Protein AF-A0A835NPV8-F1 (afdb_monomer_lite)

Organism: NCBI:txid245042

Secondary structure (DSSP, 8-state):
-HHHHHHHHH-S---HHHHHHHHHHHTGGGS-HHHHHHHHHHHHHTT-GGGHHHHHHHHHH-HHHHHHHHHHHHHT--HHHHHHHHHHHHHHHHHHHHS-TT---HHHHHHHHHH-GGG--TTTTTTTHHHHTT--

Sequence (136 aa):
MVLLLESLLEEKTLCPRILQCLERTYQLREQDAEVRHRWCELVVKHKYEPGYGDIERFLREDQAMGVYLYGELMVNEDAKQQDLARKCFAAAREHMDASSAKERSQTTLLIDLLLNPDFIDPRHQRKDYVTAKTIT

Structure (mmCIF, N/CA/C/O backbone):
data_AF-A0A835NPV8-F1
#
_entry.id   AF-A0A835NPV8-F1
#
loop_
_atom_site.group_PDB
_atom_site.id
_atom_site.type_symbol
_atom_site.label_atom_id
_atom_site.label_alt_id
_atom_site.label_comp_id
_atom_site.label_asym_id
_atom_site.label_entity_id
_atom_site.label_seq_id
_atom_site.pdbx_PDB_ins_code
_atom_site.Cartn_x
_atom_site.Cartn_y
_atom_site.Cartn_z
_atom_site.occupancy
_atom_site.B_iso_or_equiv
_atom_site.auth_seq_id
_atom_site.auth_comp_id
_atom_site.auth_asym_id
_atom_site.auth_atom_id
_atom_site.pdbx_PDB_model_num
ATOM 1 N N . MET A 1 1 ? -6.959 16.129 -3.542 1.00 83.75 1 MET A N 1
ATOM 2 C CA . MET A 1 1 ? -7.263 14.776 -3.027 1.00 83.75 1 MET A CA 1
ATOM 3 C C . MET A 1 1 ? -6.198 14.311 -2.045 1.00 83.75 1 MET A C 1
ATOM 5 O O . MET A 1 1 ? -6.560 13.896 -0.957 1.00 83.75 1 MET A O 1
ATOM 9 N N . VAL A 1 2 ? -4.914 14.452 -2.387 1.00 88.06 2 VAL A N 1
ATOM 10 C CA . VAL A 1 2 ? -3.763 14.083 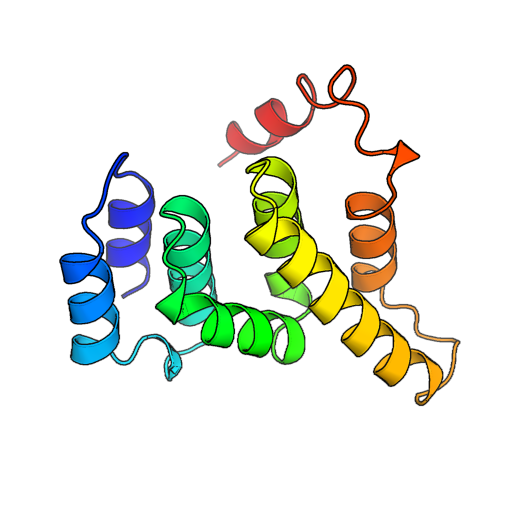-1.540 1.00 88.06 2 VAL A CA 1
ATOM 11 C C . VAL A 1 2 ? -3.901 14.544 -0.081 1.00 88.06 2 VAL A C 1
ATOM 13 O O . VAL A 1 2 ? -3.874 13.697 0.802 1.00 88.06 2 VAL A O 1
ATOM 16 N N . LEU A 1 3 ? -4.209 15.824 0.168 1.00 89.56 3 LEU A N 1
ATOM 17 C CA . LEU A 1 3 ? -4.378 16.368 1.529 1.00 89.56 3 LEU A CA 1
ATOM 18 C C . LEU A 1 3 ? -5.399 15.604 2.393 1.00 89.56 3 LEU A C 1
ATOM 20 O O . LEU A 1 3 ? -5.187 15.428 3.585 1.00 89.56 3 LEU A O 1
ATOM 24 N N . LEU A 1 4 ? -6.501 15.124 1.801 1.00 91.56 4 LEU A N 1
ATOM 25 C CA . LEU A 1 4 ? -7.490 14.323 2.531 1.00 91.56 4 LEU A CA 1
AT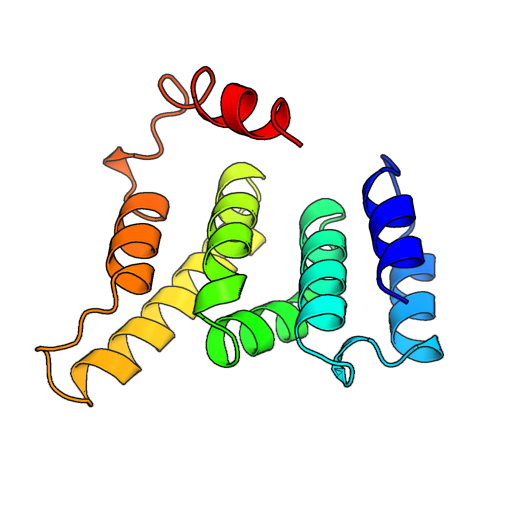OM 26 C C . LEU A 1 4 ? -6.888 12.981 2.961 1.00 91.56 4 LEU A C 1
ATOM 28 O O . LEU A 1 4 ? -7.088 12.552 4.093 1.00 91.56 4 LEU A O 1
ATOM 32 N N . LEU A 1 5 ? -6.171 12.315 2.054 1.00 92.06 5 LEU A N 1
ATOM 33 C CA . LEU A 1 5 ? -5.543 11.029 2.340 1.00 92.06 5 LEU A CA 1
ATOM 34 C C . LEU A 1 5 ? -4.402 11.180 3.351 1.00 92.06 5 LEU A C 1
ATOM 36 O O . LEU A 1 5 ? -4.255 10.317 4.205 1.00 92.06 5 LEU A O 1
ATOM 40 N N . GLU A 1 6 ? -3.657 12.284 3.307 1.00 91.19 6 GLU A N 1
ATOM 41 C CA . GLU A 1 6 ? -2.633 12.620 4.303 1.00 91.19 6 GLU A CA 1
ATOM 42 C C . GLU A 1 6 ? -3.240 12.820 5.692 1.00 91.19 6 GLU A C 1
ATOM 44 O O . GLU A 1 6 ? -2.785 12.195 6.645 1.00 91.19 6 GLU A O 1
ATOM 49 N N . SER A 1 7 ? -4.337 13.576 5.809 1.00 91.94 7 SER A N 1
ATOM 50 C CA . SER A 1 7 ? -5.047 13.697 7.089 1.00 91.94 7 SER A CA 1
ATOM 51 C C . SER A 1 7 ? -5.560 12.341 7.591 1.00 91.94 7 SER A C 1
ATOM 53 O O . SER A 1 7 ? -5.452 12.024 8.771 1.00 91.94 7 SER A O 1
ATOM 55 N N . LEU A 1 8 ? -6.073 11.489 6.699 1.00 93.06 8 LEU A N 1
ATOM 56 C CA . LEU A 1 8 ? -6.500 10.132 7.057 1.00 93.06 8 LEU A CA 1
ATOM 57 C C . LEU A 1 8 ? -5.322 9.226 7.453 1.00 93.06 8 LEU A C 1
ATOM 59 O O . LEU A 1 8 ? -5.488 8.331 8.279 1.00 93.06 8 LEU A O 1
ATOM 63 N N . LEU A 1 9 ? -4.126 9.461 6.910 1.00 91.88 9 LEU A N 1
ATOM 64 C CA . LEU A 1 9 ? -2.894 8.776 7.302 1.00 91.88 9 LEU A CA 1
ATOM 65 C C . LEU A 1 9 ? -2.387 9.206 8.679 1.00 91.88 9 LEU A C 1
ATOM 67 O O . LEU A 1 9 ? -1.553 8.502 9.244 1.00 91.88 9 LEU A O 1
ATOM 71 N N . GLU A 1 10 ? -2.892 10.281 9.273 1.00 92.75 10 GLU A N 1
ATOM 72 C CA . GLU A 1 10 ? -2.607 10.624 10.672 1.00 92.75 10 GLU A CA 1
ATOM 73 C C . GLU A 1 10 ? -3.506 9.836 11.640 1.00 92.75 10 GLU A C 1
ATOM 75 O O . GLU A 1 10 ? -3.105 9.522 12.765 1.00 92.75 10 GLU A O 1
ATOM 80 N N . GLU A 1 11 ? -4.682 9.399 11.181 1.00 93.25 11 GLU A N 1
ATOM 81 C CA . GLU A 1 11 ? -5.658 8.692 12.010 1.00 93.25 11 GLU A CA 1
ATOM 82 C C . GLU A 1 11 ? -5.160 7.313 12.449 1.00 93.25 11 GLU A C 1
ATOM 84 O O . GLU A 1 11 ? -4.725 6.480 11.650 1.00 93.25 11 GLU A O 1
ATOM 89 N N . LYS A 1 12 ? -5.242 7.027 13.753 1.00 89.50 12 LYS A N 1
ATOM 90 C CA . LYS A 1 12 ? -4.749 5.756 14.319 1.00 89.50 12 LYS A CA 1
ATOM 91 C C . LYS A 1 12 ? -5.543 4.554 13.822 1.00 89.50 12 LYS A C 1
ATOM 93 O O . LYS A 1 12 ? -4.986 3.475 13.635 1.00 89.50 12 LYS A O 1
ATOM 98 N N . THR A 1 13 ? -6.843 4.735 13.630 1.00 89.62 13 THR A N 1
ATOM 99 C CA . THR A 1 13 ? -7.764 3.664 13.259 1.00 89.62 13 THR A CA 1
ATOM 100 C C . THR A 1 13 ? -8.784 4.182 12.265 1.00 89.62 13 THR A C 1
ATOM 102 O O . THR A 1 13 ? -9.523 5.113 12.571 1.00 89.62 13 THR A O 1
ATOM 105 N N . LEU A 1 14 ? -8.890 3.516 11.122 1.00 92.31 14 LEU A N 1
ATOM 106 C CA . LEU A 1 14 ? -9.980 3.699 10.176 1.00 92.31 14 LEU A CA 1
ATOM 107 C C . LEU A 1 14 ? -10.725 2.380 10.044 1.00 92.31 14 LEU A C 1
ATOM 109 O O . LEU A 1 14 ? -10.118 1.309 10.000 1.00 92.31 14 LEU A O 1
ATOM 113 N N . CYS A 1 15 ? -12.055 2.437 10.002 1.00 91.69 15 CYS A N 1
ATOM 114 C CA . CYS A 1 15 ? -12.824 1.217 9.821 1.00 91.69 15 CYS A CA 1
ATOM 115 C C . CYS A 1 15 ? -12.736 0.752 8.351 1.00 91.69 15 CYS A C 1
ATOM 117 O O . CYS A 1 15 ? -12.750 1.587 7.439 1.00 91.69 15 CYS A O 1
ATOM 119 N N . PRO A 1 16 ? -12.726 -0.567 8.080 1.00 93.44 16 PRO A N 1
ATOM 120 C CA . PRO A 1 16 ? -12.654 -1.092 6.712 1.00 93.44 16 PRO A CA 1
ATOM 121 C C . PRO A 1 16 ? -13.766 -0.578 5.789 1.00 93.44 16 PRO A C 1
ATOM 123 O O . PRO A 1 16 ? -13.579 -0.459 4.580 1.00 93.44 16 PRO A O 1
ATOM 126 N N . ARG A 1 17 ? -14.932 -0.236 6.355 1.00 95.62 17 ARG A N 1
ATOM 127 C CA . ARG A 1 17 ? -16.054 0.344 5.609 1.00 95.62 17 ARG A CA 1
ATOM 128 C C . ARG A 1 17 ? -15.734 1.742 5.077 1.00 95.62 17 ARG A C 1
ATOM 130 O O . ARG A 1 17 ? -16.140 2.049 3.963 1.00 95.62 17 ARG A O 1
ATOM 137 N N . ILE A 1 18 ? -15.009 2.569 5.836 1.00 94.50 18 ILE A N 1
ATOM 138 C CA . ILE A 1 18 ? -14.570 3.891 5.368 1.00 94.50 18 ILE A CA 1
ATOM 139 C C . ILE A 1 18 ? -13.594 3.720 4.207 1.00 94.50 18 ILE A C 1
ATOM 141 O O . ILE A 1 18 ? -13.805 4.337 3.173 1.00 94.50 18 ILE A O 1
ATOM 145 N N . LEU A 1 19 ? -12.606 2.828 4.327 1.00 95.56 19 LEU A N 1
ATOM 146 C CA . LEU A 1 19 ? -11.648 2.547 3.249 1.00 95.56 19 LEU A CA 1
ATOM 147 C C . LEU A 1 19 ? -12.350 2.065 1.973 1.00 95.56 19 LEU A C 1
ATOM 149 O O . LEU A 1 19 ? -12.083 2.567 0.886 1.00 95.56 19 LEU A O 1
ATOM 153 N N . GLN A 1 20 ? -13.325 1.165 2.112 1.00 96.44 20 GLN A N 1
ATOM 154 C CA . GLN A 1 20 ? -14.133 0.714 0.982 1.00 96.44 20 GLN A CA 1
ATOM 155 C C . GLN A 1 20 ? -14.927 1.860 0.333 1.00 96.44 20 GLN A C 1
ATOM 157 O O . GLN A 1 20 ? -15.018 1.936 -0.893 1.00 96.44 20 GLN A O 1
ATOM 162 N N . CYS A 1 21 ? -15.539 2.729 1.143 1.00 96.06 21 CYS A N 1
ATOM 163 C CA . CYS A 1 21 ? -16.279 3.883 0.642 1.00 96.06 21 CYS A CA 1
ATOM 164 C C . CYS A 1 21 ? -15.356 4.898 -0.037 1.00 96.06 21 CYS A C 1
ATOM 166 O O . CYS A 1 21 ? -15.740 5.434 -1.072 1.00 96.06 21 CYS A O 1
ATOM 168 N N . LEU A 1 22 ? -14.168 5.147 0.518 1.00 95.62 22 LEU A N 1
ATOM 169 C CA . LEU A 1 22 ? -13.170 6.054 -0.045 1.00 95.62 22 LEU A CA 1
ATOM 170 C C . LEU A 1 22 ? -12.761 5.608 -1.443 1.00 95.62 22 LEU A C 1
ATOM 172 O O . LEU A 1 22 ? -12.888 6.399 -2.373 1.00 95.62 22 LEU A O 1
ATOM 176 N N . GLU A 1 23 ? -12.367 4.341 -1.595 1.00 95.62 23 GLU A N 1
ATOM 177 C CA . GLU A 1 23 ? -12.037 3.783 -2.906 1.00 95.62 23 GLU A CA 1
ATOM 178 C C . GLU A 1 23 ? -13.223 3.976 -3.862 1.00 95.62 23 GLU A C 1
ATOM 180 O O . GLU A 1 23 ? -13.126 4.677 -4.860 1.00 95.62 23 GLU A O 1
ATOM 185 N N . ARG A 1 24 ? -14.406 3.463 -3.512 1.00 95.88 24 ARG A N 1
ATOM 186 C CA . ARG A 1 24 ? -15.556 3.494 -4.427 1.00 95.88 24 ARG A CA 1
ATOM 187 C C . ARG A 1 24 ? -1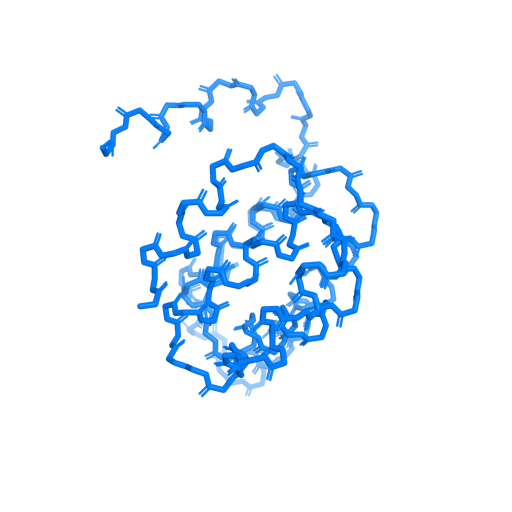5.978 4.909 -4.834 1.00 95.88 24 ARG A C 1
ATOM 189 O O . ARG A 1 24 ? -16.441 5.102 -5.951 1.00 95.88 24 ARG A O 1
ATOM 196 N N . THR A 1 25 ? -15.886 5.868 -3.916 1.00 96.19 25 THR A N 1
ATOM 197 C CA . THR A 1 25 ? -16.369 7.238 -4.141 1.00 96.19 25 THR A CA 1
ATOM 198 C C . THR A 1 25 ? -15.382 8.049 -4.968 1.00 96.19 25 THR A C 1
ATOM 200 O O . THR A 1 25 ? -15.802 8.859 -5.788 1.00 96.19 25 THR A O 1
ATOM 203 N N . TYR A 1 26 ? -14.083 7.841 -4.749 1.00 95.19 26 TYR A N 1
ATOM 204 C CA . TYR A 1 26 ? -13.030 8.655 -5.354 1.00 95.19 26 TYR A CA 1
ATOM 205 C C . TYR A 1 26 ? -12.228 7.925 -6.434 1.00 95.19 26 TYR A C 1
ATOM 207 O O . TYR A 1 26 ? -11.352 8.539 -7.037 1.00 95.19 26 TYR A O 1
ATOM 215 N N . GLN A 1 27 ? -12.529 6.648 -6.685 1.00 95.62 27 GLN A N 1
ATOM 216 C CA . GLN A 1 27 ? -11.858 5.786 -7.662 1.00 95.62 27 GLN A CA 1
ATOM 217 C C . GLN A 1 27 ? -10.334 5.885 -7.530 1.00 95.62 27 GLN A C 1
ATOM 219 O O . GLN A 1 27 ? -9.618 6.104 -8.506 1.00 95.62 27 GLN A O 1
ATOM 224 N N . LEU A 1 28 ? -9.842 5.774 -6.295 1.00 95.00 28 LEU A N 1
ATOM 225 C CA . LEU A 1 28 ? -8.454 6.007 -5.900 1.00 95.00 28 LEU A CA 1
ATOM 226 C C . LEU A 1 28 ? -7.466 5.182 -6.729 1.00 95.00 28 LEU A C 1
ATOM 228 O O . LEU A 1 28 ? -6.388 5.673 -7.051 1.00 95.00 28 LEU A O 1
ATOM 232 N N . ARG A 1 29 ? -7.847 3.966 -7.136 1.00 91.56 29 ARG A N 1
ATOM 233 C CA . ARG A 1 29 ? -7.015 3.087 -7.980 1.00 91.56 29 ARG A CA 1
ATOM 234 C C . ARG A 1 29 ? -6.797 3.601 -9.414 1.00 91.56 29 ARG A C 1
ATOM 236 O O . ARG A 1 29 ? -5.925 3.091 -10.113 1.00 91.56 29 ARG A O 1
ATOM 243 N N . GLU A 1 30 ? -7.620 4.542 -9.871 1.00 92.69 30 GLU A N 1
ATOM 244 C CA . GLU A 1 30 ? -7.603 5.114 -11.228 1.00 92.69 30 GLU A CA 1
ATOM 245 C C . GLU A 1 30 ? -7.005 6.528 -11.257 1.00 92.69 30 GLU A C 1
ATOM 247 O O . GLU A 1 30 ? -6.871 7.121 -12.325 1.00 92.69 30 GLU A O 1
ATOM 252 N N . GLN A 1 31 ? -6.649 7.071 -10.091 1.00 94.75 31 GLN A N 1
ATOM 253 C CA . GLN A 1 31 ? -6.058 8.399 -9.968 1.00 94.75 31 GLN A CA 1
ATOM 254 C C . GLN A 1 31 ? -4.563 8.393 -10.334 1.00 94.75 31 GLN A C 1
ATOM 256 O O . GLN A 1 31 ? -3.961 7.362 -10.652 1.00 94.75 31 GLN A O 1
ATOM 261 N N . ASP A 1 32 ? -3.951 9.575 -10.290 1.00 94.31 32 ASP A N 1
ATOM 262 C CA . ASP A 1 32 ? -2.517 9.743 -10.503 1.00 94.31 32 ASP A CA 1
ATOM 263 C C . ASP A 1 32 ? -1.664 8.960 -9.480 1.00 94.31 32 ASP A C 1
ATOM 265 O O . ASP A 1 32 ? -2.149 8.442 -8.470 1.00 94.31 32 ASP A O 1
ATOM 269 N N . ALA A 1 33 ? -0.366 8.835 -9.771 1.00 90.12 33 ALA A N 1
ATOM 270 C CA . ALA A 1 33 ? 0.562 8.033 -8.974 1.00 90.12 33 ALA A CA 1
ATOM 271 C C . ALA A 1 33 ? 0.674 8.492 -7.512 1.00 90.12 33 ALA A C 1
ATOM 273 O O . ALA A 1 33 ? 0.832 7.654 -6.626 1.00 90.12 33 ALA A O 1
ATOM 274 N N . GLU A 1 34 ? 0.543 9.790 -7.237 1.00 92.12 34 GLU A N 1
ATOM 275 C CA . GLU A 1 34 ? 0.634 10.330 -5.882 1.00 92.12 34 GLU A CA 1
ATOM 276 C C . GLU A 1 34 ? -0.588 9.924 -5.052 1.00 92.12 34 GLU A C 1
ATOM 278 O O . GLU A 1 34 ? -0.456 9.419 -3.934 1.00 92.12 34 GLU A O 1
ATOM 283 N N . VAL A 1 35 ? -1.786 10.039 -5.629 1.00 95.19 35 VAL A N 1
ATOM 284 C CA . VAL A 1 35 ? -3.023 9.588 -4.977 1.00 95.19 35 VAL A CA 1
ATOM 285 C C . VAL A 1 35 ? -3.031 8.069 -4.784 1.00 95.19 35 VAL A C 1
ATOM 287 O O . VAL A 1 35 ? -3.391 7.594 -3.701 1.00 95.19 35 VAL A O 1
ATOM 290 N N . ARG A 1 36 ? -2.590 7.297 -5.787 1.00 95.81 36 ARG A N 1
ATOM 291 C CA . ARG A 1 36 ? -2.469 5.832 -5.682 1.00 95.81 36 ARG A CA 1
ATOM 292 C C . ARG A 1 36 ? -1.473 5.415 -4.599 1.00 95.81 36 ARG A C 1
ATOM 294 O O . ARG A 1 36 ? -1.770 4.493 -3.840 1.00 95.81 36 ARG A O 1
ATOM 301 N N . HIS A 1 37 ? -0.345 6.115 -4.476 1.00 94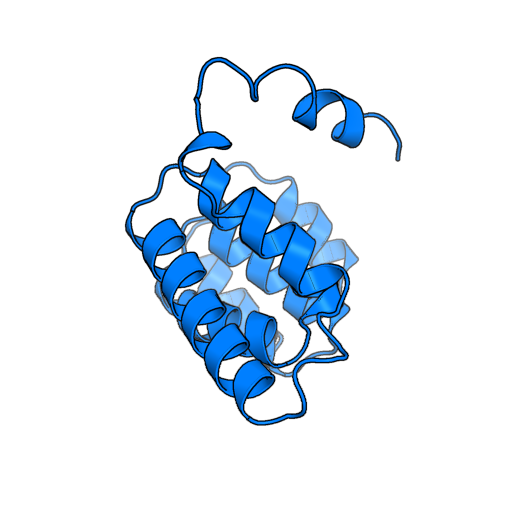.50 37 HIS A N 1
ATOM 302 C CA . HIS A 1 37 ? 0.638 5.875 -3.419 1.00 94.50 37 HIS A CA 1
ATOM 303 C C . HIS A 1 37 ? 0.021 6.076 -2.029 1.00 94.50 37 HIS A C 1
ATOM 305 O O . HIS A 1 37 ? 0.063 5.168 -1.199 1.00 94.50 37 HIS A O 1
ATOM 311 N N . ARG A 1 38 ? -0.640 7.220 -1.793 1.00 95.50 38 ARG A N 1
ATOM 312 C CA . ARG A 1 38 ? -1.305 7.508 -0.508 1.00 95.50 38 ARG A CA 1
ATOM 313 C C . ARG A 1 38 ? -2.420 6.515 -0.181 1.00 95.50 38 ARG A C 1
ATOM 315 O O . ARG A 1 38 ? -2.589 6.137 0.978 1.00 95.50 38 ARG A O 1
ATOM 322 N N . TRP A 1 39 ? -3.165 6.056 -1.187 1.00 96.81 39 TRP A N 1
ATOM 323 C CA . TRP A 1 39 ? -4.130 4.971 -1.008 1.00 96.81 39 TRP A CA 1
ATOM 324 C C . TRP A 1 39 ? -3.445 3.683 -0.543 1.00 96.81 39 TRP A C 1
ATOM 326 O O . TRP A 1 39 ? -3.864 3.095 0.452 1.00 96.81 39 TRP A O 1
ATOM 336 N N . CYS A 1 40 ? -2.360 3.275 -1.203 1.00 96.69 40 CYS A N 1
ATOM 337 C CA . CYS A 1 40 ? -1.608 2.083 -0.821 1.00 96.69 40 CYS A CA 1
ATOM 338 C C . CYS A 1 40 ? -1.051 2.178 0.608 1.00 96.69 40 CYS A C 1
ATOM 340 O O . CYS A 1 40 ? -1.126 1.200 1.351 1.00 96.69 40 CYS A O 1
ATOM 342 N N . GLU A 1 41 ? -0.573 3.349 1.036 1.00 94.69 41 GLU A N 1
ATOM 343 C CA . GLU A 1 41 ? -0.158 3.575 2.427 1.00 94.69 41 GLU A CA 1
ATOM 344 C C . GLU A 1 41 ? -1.307 3.325 3.419 1.00 94.69 41 GLU A C 1
ATOM 346 O O . GLU A 1 41 ? -1.119 2.626 4.415 1.00 94.69 41 GLU A O 1
ATOM 351 N N . LEU A 1 42 ? -2.519 3.823 3.138 1.00 95.56 42 LEU A N 1
ATOM 352 C CA . LEU A 1 42 ? -3.697 3.580 3.984 1.00 95.56 42 LEU A CA 1
ATOM 353 C C . LEU A 1 42 ? -4.054 2.091 4.046 1.00 95.56 42 LEU A C 1
ATOM 355 O O . LEU A 1 42 ? -4.384 1.571 5.117 1.00 95.56 42 LEU A O 1
ATOM 359 N N . VAL A 1 43 ? -3.969 1.396 2.909 1.00 96.31 43 VAL A N 1
ATOM 360 C CA . VAL A 1 43 ? -4.217 -0.047 2.815 1.00 96.31 43 VAL A CA 1
ATOM 361 C C . VAL A 1 43 ? 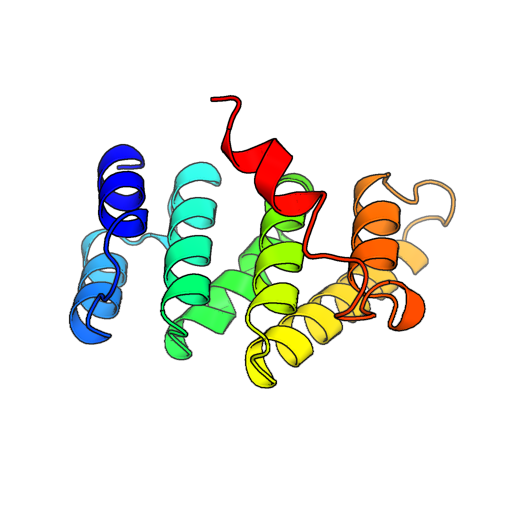-3.226 -0.826 3.680 1.00 96.31 43 VAL A C 1
ATOM 363 O O . VAL A 1 43 ? -3.638 -1.717 4.431 1.00 96.31 43 VAL A O 1
ATOM 366 N N . VAL A 1 44 ? -1.938 -0.477 3.614 1.00 94.56 44 VAL A N 1
ATOM 367 C CA . VAL A 1 44 ? -0.882 -1.105 4.417 1.00 94.56 44 VAL A CA 1
ATOM 368 C C . VAL A 1 44 ? -1.083 -0.808 5.900 1.00 94.56 44 VAL A C 1
ATOM 370 O O . VAL A 1 44 ? -1.200 -1.743 6.697 1.00 94.56 44 VAL A O 1
ATOM 373 N N . LYS A 1 45 ? -1.215 0.472 6.263 1.00 93.56 45 LYS A N 1
ATOM 374 C CA . LYS A 1 45 ? -1.359 0.938 7.648 1.00 93.56 45 LYS A CA 1
ATOM 375 C C . LYS A 1 45 ? -2.530 0.277 8.374 1.00 93.56 45 LYS A C 1
ATOM 377 O O . LYS A 1 45 ? -2.412 -0.094 9.540 1.00 93.56 45 LYS A O 1
ATOM 382 N N . HIS A 1 46 ? -3.665 0.124 7.694 1.00 94.44 46 HIS A N 1
ATOM 383 C CA . HIS A 1 46 ? -4.886 -0.431 8.284 1.00 94.44 46 HIS A CA 1
ATOM 384 C C . HIS A 1 46 ? -5.126 -1.905 7.946 1.00 94.44 46 HIS A C 1
ATOM 386 O O . HIS A 1 46 ? -6.202 -2.425 8.247 1.00 94.44 46 HIS A O 1
ATOM 392 N N . LYS A 1 47 ? -4.141 -2.587 7.344 1.00 94.00 47 LYS A N 1
ATOM 393 C CA . LYS A 1 47 ? -4.212 -4.010 6.975 1.00 94.00 47 LYS A CA 1
ATOM 394 C C . LYS A 1 47 ? -5.474 -4.352 6.170 1.00 94.00 47 LYS A C 1
ATOM 396 O O . LYS A 1 47 ? -6.129 -5.369 6.395 1.00 94.00 47 LYS A O 1
ATOM 401 N N . TYR A 1 48 ? -5.840 -3.482 5.233 1.00 95.56 48 TYR A N 1
ATOM 402 C CA . TYR A 1 48 ? -7.051 -3.637 4.434 1.00 95.56 48 TYR A CA 1
ATOM 403 C C . TYR A 1 48 ? -6.825 -4.633 3.289 1.00 95.56 48 TYR A C 1
ATOM 405 O O . TYR A 1 48 ? -6.546 -4.251 2.159 1.00 95.56 48 TYR A O 1
ATOM 413 N N . GLU A 1 49 ? -6.965 -5.927 3.577 1.00 95.00 49 GLU A N 1
ATOM 414 C CA . GLU A 1 49 ? -6.705 -7.012 2.614 1.00 95.00 49 GLU A CA 1
ATOM 415 C C . GLU A 1 49 ? -7.372 -6.849 1.232 1.00 95.00 49 GLU A C 1
ATOM 417 O O . GLU A 1 49 ? -6.710 -7.137 0.235 1.00 95.00 49 GLU A O 1
ATOM 422 N N . PRO A 1 50 ? -8.619 -6.342 1.100 1.00 95.75 50 PRO A N 1
ATOM 423 C CA . PRO A 1 50 ? -9.221 -6.139 -0.220 1.00 95.75 50 PRO A CA 1
ATOM 424 C C . PRO A 1 50 ? -8.455 -5.161 -1.125 1.00 95.75 50 PRO A C 1
ATOM 426 O O . PRO A 1 50 ? -8.652 -5.194 -2.336 1.00 95.75 50 PRO A O 1
ATOM 429 N N . GLY A 1 51 ? -7.602 -4.302 -0.558 1.00 95.69 51 GLY A N 1
ATOM 430 C CA . GLY A 1 51 ? -6.757 -3.363 -1.298 1.00 95.69 51 GLY A CA 1
ATOM 431 C C . GLY A 1 51 ? -5.385 -3.918 -1.688 1.00 95.69 51 GLY A C 1
ATOM 432 O O . GLY A 1 51 ? -4.626 -3.222 -2.353 1.00 95.69 51 GLY A O 1
ATOM 433 N N . TYR A 1 52 ? -5.024 -5.149 -1.306 1.00 96.31 52 TYR A N 1
ATOM 434 C CA . TYR A 1 52 ? -3.682 -5.680 -1.597 1.00 96.31 52 TYR A CA 1
ATOM 435 C C . TYR A 1 52 ? -3.417 -5.826 -3.098 1.00 96.31 52 TYR A C 1
ATOM 437 O O . TYR A 1 52 ? -2.296 -5.591 -3.534 1.00 96.31 52 TYR A O 1
ATOM 445 N N . GLY A 1 53 ? -4.444 -6.102 -3.906 1.00 95.88 53 GLY A N 1
ATOM 446 C CA . GLY A 1 53 ? -4.303 -6.094 -5.366 1.00 95.88 53 GLY A CA 1
ATOM 447 C C . GLY A 1 53 ? -3.914 -4.721 -5.931 1.00 95.88 53 GLY A C 1
ATOM 448 O O . GLY A 1 53 ? -3.171 -4.651 -6.909 1.00 95.88 53 GLY A O 1
ATOM 449 N N . ASP A 1 54 ? -4.353 -3.630 -5.293 1.00 96.25 54 ASP A N 1
ATOM 450 C CA . ASP A 1 54 ? -3.961 -2.275 -5.695 1.00 96.25 54 ASP A CA 1
ATOM 451 C C . ASP A 1 54 ? -2.479 -2.016 -5.356 1.00 96.25 54 ASP A C 1
ATOM 453 O O . ASP A 1 54 ? -1.773 -1.398 -6.152 1.00 96.25 54 ASP A O 1
ATOM 457 N N . ILE A 1 55 ? -1.983 -2.563 -4.236 1.00 95.50 55 ILE A N 1
ATOM 458 C CA . ILE A 1 55 ? -0.559 -2.523 -3.860 1.00 95.50 55 ILE A CA 1
ATOM 459 C C . ILE A 1 55 ? 0.293 -3.283 -4.879 1.00 95.50 55 ILE A C 1
ATOM 461 O O . ILE A 1 55 ? 1.283 -2.740 -5.363 1.00 95.50 55 ILE A O 1
ATOM 465 N N . GLU A 1 56 ? -0.079 -4.518 -5.238 1.00 94.50 56 GLU A N 1
ATOM 466 C CA . GLU A 1 56 ? 0.684 -5.307 -6.221 1.00 94.50 56 GLU A CA 1
ATOM 467 C C . GLU A 1 56 ? 0.807 -4.576 -7.556 1.00 94.50 56 GLU A C 1
ATOM 469 O O . GLU A 1 56 ? 1.876 -4.550 -8.173 1.00 94.50 56 GLU A O 1
ATOM 474 N N . ARG A 1 57 ? -0.302 -3.977 -8.000 1.00 94.06 57 ARG A N 1
ATOM 475 C CA . ARG A 1 57 ? -0.354 -3.190 -9.225 1.00 94.06 57 ARG A CA 1
ATOM 476 C C . ARG A 1 57 ? 0.547 -1.962 -9.126 1.00 94.06 57 ARG A C 1
ATOM 478 O O . ARG A 1 57 ? 1.362 -1.749 -10.019 1.00 94.06 57 ARG A O 1
ATOM 485 N N . PHE A 1 58 ? 0.449 -1.201 -8.038 1.00 93.69 58 PHE A N 1
ATOM 486 C CA . PHE A 1 58 ? 1.262 -0.007 -7.819 1.00 93.69 58 PHE A CA 1
ATOM 487 C C . PHE A 1 58 ? 2.762 -0.328 -7.776 1.00 93.69 58 PHE A C 1
ATOM 489 O O . PHE A 1 58 ? 3.551 0.323 -8.451 1.00 93.69 58 PHE A O 1
ATOM 496 N N . LEU A 1 59 ? 3.167 -1.380 -7.058 1.00 90.12 59 LEU A N 1
ATOM 497 C CA . LEU A 1 59 ? 4.571 -1.801 -6.979 1.00 90.12 59 LEU A CA 1
ATOM 498 C C . LEU A 1 59 ? 5.143 -2.244 -8.332 1.00 90.12 59 LEU A C 1
ATOM 500 O O . LEU A 1 59 ? 6.354 -2.171 -8.536 1.00 90.12 59 LEU A O 1
ATOM 504 N N . ARG A 1 60 ? 4.290 -2.707 -9.252 1.00 87.94 60 ARG A N 1
ATOM 505 C CA . ARG A 1 60 ? 4.683 -3.075 -10.616 1.00 87.94 60 ARG A CA 1
ATOM 506 C C . ARG A 1 60 ? 4.780 -1.861 -11.537 1.00 87.94 60 ARG A C 1
ATOM 508 O O . ARG A 1 60 ? 5.724 -1.785 -12.321 1.00 87.94 60 ARG A O 1
ATOM 515 N N . GLU A 1 61 ? 3.801 -0.963 -11.463 1.00 88.06 61 GLU A N 1
ATOM 516 C CA . GLU A 1 61 ? 3.653 0.190 -12.360 1.00 88.06 61 GLU A CA 1
ATOM 517 C C . GLU A 1 61 ? 4.555 1.374 -11.954 1.00 88.06 61 GLU A C 1
ATOM 519 O O . GLU A 1 61 ? 5.133 2.021 -12.824 1.00 88.06 61 GLU A O 1
ATOM 524 N N . ASP A 1 62 ? 4.754 1.615 -10.653 1.00 86.06 62 ASP A N 1
ATOM 525 C CA . ASP A 1 62 ? 5.407 2.812 -10.101 1.00 86.06 62 ASP A CA 1
ATOM 526 C C . ASP A 1 62 ? 6.571 2.450 -9.157 1.00 86.06 62 ASP A C 1
ATOM 528 O O . ASP A 1 62 ? 6.652 2.892 -8.008 1.00 86.06 62 ASP A O 1
ATOM 532 N N . GLN A 1 63 ? 7.510 1.636 -9.649 1.00 77.56 63 GLN A N 1
ATOM 533 C CA . GLN A 1 63 ? 8.593 1.035 -8.850 1.00 77.56 63 GLN A CA 1
ATOM 534 C C . GLN A 1 63 ? 9.409 2.042 -8.023 1.00 77.56 63 GLN A C 1
ATOM 536 O O . GLN A 1 63 ? 9.782 1.741 -6.891 1.00 77.56 63 GLN A O 1
ATOM 541 N N . ALA A 1 64 ? 9.682 3.236 -8.562 1.00 78.69 64 ALA A N 1
ATOM 542 C CA . ALA A 1 64 ? 10.470 4.258 -7.872 1.00 78.69 64 ALA A CA 1
ATOM 543 C C . ALA A 1 64 ? 9.766 4.796 -6.615 1.00 78.69 64 ALA A C 1
ATOM 545 O O . ALA A 1 64 ? 10.403 4.950 -5.576 1.00 78.69 64 ALA A O 1
ATOM 546 N N . MET A 1 65 ? 8.452 5.033 -6.692 1.00 80.12 65 MET A N 1
ATOM 547 C CA . MET A 1 65 ? 7.645 5.441 -5.538 1.00 80.12 65 MET A CA 1
ATOM 548 C C . MET A 1 65 ? 7.342 4.252 -4.614 1.00 80.12 65 MET A C 1
ATOM 550 O O . MET A 1 65 ? 7.265 4.412 -3.400 1.00 80.12 65 MET A O 1
ATOM 554 N N . GLY A 1 66 ? 7.238 3.041 -5.168 1.00 83.56 66 GLY A N 1
ATOM 555 C CA . GLY A 1 66 ? 6.956 1.810 -4.426 1.00 83.56 66 GLY A CA 1
ATOM 556 C C . GLY A 1 66 ? 8.028 1.379 -3.418 1.00 83.56 66 GLY A C 1
ATOM 557 O O . GLY A 1 66 ? 7.741 0.561 -2.546 1.00 83.56 66 GLY A O 1
ATOM 558 N N . VAL A 1 67 ? 9.245 1.929 -3.482 1.00 82.81 67 VAL A N 1
ATOM 559 C CA . VAL A 1 67 ? 10.344 1.602 -2.552 1.00 82.81 67 VAL A CA 1
ATOM 560 C C . VAL A 1 67 ? 9.959 1.836 -1.093 1.00 82.81 67 VAL A C 1
ATOM 562 O O . VAL A 1 67 ? 10.224 0.985 -0.245 1.00 82.81 67 VAL A O 1
ATOM 565 N N . TYR A 1 68 ? 9.313 2.968 -0.800 1.00 83.88 68 TYR A N 1
ATOM 566 C CA . TYR A 1 68 ? 8.850 3.278 0.553 1.00 83.88 68 TYR A CA 1
ATOM 567 C C . TYR A 1 68 ? 7.837 2.234 1.043 1.00 83.88 68 TYR A C 1
ATOM 569 O O . TYR A 1 68 ? 7.934 1.728 2.161 1.00 83.88 68 TYR A O 1
ATOM 577 N N . LEU A 1 69 ? 6.919 1.838 0.160 1.00 88.44 69 LEU A N 1
ATOM 578 C CA . LEU A 1 69 ? 5.866 0.878 0.461 1.00 88.44 69 LEU A CA 1
ATOM 579 C C . LEU A 1 69 ? 6.416 -0.525 0.766 1.00 88.44 69 LEU A C 1
ATOM 581 O O . LEU A 1 69 ? 5.897 -1.194 1.656 1.00 88.44 69 LEU A O 1
ATOM 585 N N . TYR A 1 70 ? 7.494 -0.955 0.097 1.00 85.75 70 TYR A N 1
ATOM 586 C CA . TYR A 1 70 ? 8.204 -2.188 0.465 1.00 85.75 70 TYR A CA 1
ATOM 587 C C . TYR A 1 70 ? 8.719 -2.146 1.909 1.00 85.75 70 TYR A C 1
ATOM 589 O O . TYR A 1 70 ? 8.591 -3.138 2.624 1.00 85.75 70 TYR A O 1
ATOM 597 N N . GLY A 1 71 ? 9.254 -1.006 2.357 1.00 83.69 71 GLY A N 1
ATOM 598 C CA . GLY A 1 71 ? 9.677 -0.818 3.747 1.00 83.69 71 GLY A CA 1
ATOM 599 C C . GLY A 1 71 ? 8.514 -0.975 4.730 1.00 83.69 71 GLY A C 1
ATOM 600 O O . GLY A 1 71 ? 8.599 -1.763 5.671 1.00 83.69 71 GLY A O 1
ATOM 601 N N . GLU A 1 72 ? 7.393 -0.300 4.473 1.00 86.25 72 GLU A N 1
ATOM 602 C CA . GLU A 1 72 ? 6.208 -0.369 5.341 1.00 86.25 72 GLU A CA 1
ATOM 603 C C . GLU A 1 72 ? 5.597 -1.783 5.401 1.00 86.25 72 GLU A C 1
ATOM 605 O O . GLU A 1 72 ? 5.225 -2.252 6.479 1.00 86.25 72 GLU A O 1
ATOM 610 N N . LEU A 1 73 ? 5.549 -2.507 4.274 1.00 88.06 73 LEU A N 1
ATOM 611 C CA . LEU A 1 73 ? 5.078 -3.900 4.223 1.00 88.06 73 LEU A CA 1
ATOM 612 C C . LEU A 1 73 ? 5.937 -4.849 5.073 1.00 88.06 73 LEU A C 1
ATOM 614 O O . LEU A 1 73 ? 5.427 -5.835 5.608 1.00 88.06 73 LEU A O 1
ATOM 618 N N . MET A 1 74 ? 7.232 -4.560 5.207 1.00 84.62 74 MET A N 1
ATOM 619 C CA . MET A 1 74 ? 8.160 -5.390 5.974 1.00 84.62 74 MET A CA 1
ATOM 620 C C . MET A 1 74 ? 8.156 -5.064 7.470 1.00 84.62 74 MET A C 1
ATOM 622 O O . MET A 1 74 ? 8.218 -5.989 8.285 1.00 84.62 74 MET A O 1
ATOM 626 N N . VAL A 1 75 ? 8.032 -3.780 7.826 1.00 81.44 75 VAL A N 1
ATOM 627 C CA . VAL A 1 75 ? 8.073 -3.277 9.214 1.00 81.44 75 VAL A CA 1
ATOM 628 C C . VAL A 1 75 ? 6.819 -3.635 10.018 1.00 81.44 75 VAL A C 1
ATOM 630 O O . VAL A 1 75 ? 6.905 -3.809 11.229 1.00 81.44 75 VAL A O 1
ATOM 633 N N . ASN A 1 76 ? 5.657 -3.794 9.380 1.00 74.94 76 ASN A N 1
ATOM 634 C CA . ASN A 1 76 ? 4.390 -4.051 10.082 1.00 74.94 76 ASN A CA 1
ATOM 635 C C . ASN A 1 76 ? 4.245 -5.459 10.698 1.00 74.94 76 ASN A C 1
ATOM 637 O O . ASN A 1 76 ? 3.183 -5.768 11.250 1.00 74.94 76 ASN A O 1
ATOM 641 N N . GLU A 1 77 ? 5.277 -6.309 10.585 1.00 77.00 77 GLU A N 1
ATOM 642 C CA . GLU A 1 77 ? 5.334 -7.691 11.102 1.00 77.00 77 GLU A CA 1
ATOM 643 C C . GLU A 1 77 ? 4.106 -8.545 10.723 1.00 77.00 77 GLU A C 1
ATOM 645 O O . GLU A 1 77 ? 3.721 -9.488 11.415 1.00 77.00 77 GLU A O 1
ATOM 650 N N . ASP A 1 78 ? 3.466 -8.214 9.601 1.00 89.56 78 ASP A N 1
ATOM 651 C CA . ASP A 1 78 ? 2.287 -8.906 9.105 1.00 89.56 78 ASP A CA 1
ATOM 652 C C . ASP A 1 78 ? 2.683 -9.926 8.037 1.00 89.56 78 ASP A C 1
ATOM 654 O O . ASP A 1 78 ? 3.201 -9.573 6.978 1.00 89.56 78 ASP A O 1
ATOM 658 N N . ALA A 1 79 ? 2.427 -11.208 8.307 1.00 89.69 79 ALA A N 1
ATOM 659 C CA . ALA A 1 79 ? 2.850 -12.292 7.424 1.00 89.69 79 ALA A CA 1
ATOM 660 C C . ALA A 1 79 ? 2.278 -12.165 6.001 1.00 89.69 79 ALA A C 1
ATOM 662 O O . ALA A 1 79 ? 2.957 -12.534 5.044 1.00 89.69 79 ALA A O 1
ATOM 663 N N . LYS A 1 80 ? 1.059 -11.625 5.840 1.00 92.75 80 LYS A N 1
ATOM 664 C CA . LYS A 1 80 ? 0.454 -11.443 4.514 1.00 92.75 80 LYS A CA 1
ATOM 665 C C . LYS A 1 80 ? 1.116 -10.290 3.766 1.00 92.75 80 LYS A C 1
ATOM 667 O O . LYS A 1 80 ? 1.376 -10.424 2.576 1.00 92.75 80 LYS A O 1
ATOM 672 N N . GLN A 1 81 ? 1.425 -9.189 4.451 1.00 92.38 81 GLN A N 1
ATOM 673 C CA . GLN A 1 81 ? 2.135 -8.053 3.850 1.00 92.38 81 GLN A CA 1
ATOM 674 C C . GLN A 1 81 ? 3.577 -8.399 3.468 1.00 92.38 81 GLN A C 1
ATOM 676 O O . GLN A 1 81 ? 4.035 -8.022 2.391 1.00 92.38 81 GLN A O 1
ATOM 681 N N . GLN A 1 82 ? 4.278 -9.169 4.301 1.00 90.31 82 GLN A N 1
ATOM 682 C CA . GLN A 1 82 ? 5.633 -9.624 3.988 1.00 90.31 82 GLN A CA 1
ATOM 683 C C . GLN A 1 82 ? 5.649 -10.601 2.807 1.00 90.31 82 GLN A C 1
ATOM 685 O O . GLN A 1 82 ? 6.516 -10.508 1.938 1.00 90.31 82 GLN A O 1
ATOM 690 N N . ASP A 1 83 ? 4.691 -11.529 2.746 1.00 91.44 83 ASP A N 1
ATOM 691 C CA . ASP A 1 83 ? 4.528 -12.430 1.602 1.00 91.44 83 ASP A CA 1
ATOM 692 C C . ASP A 1 83 ? 4.189 -11.656 0.317 1.00 91.44 83 ASP A C 1
ATOM 694 O O . ASP A 1 83 ? 4.791 -11.908 -0.7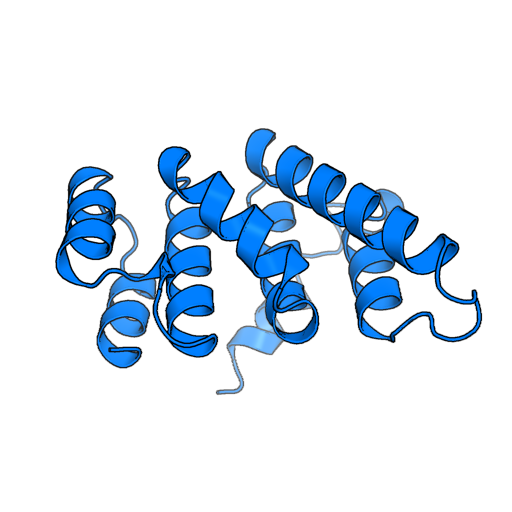27 1.00 91.44 83 ASP A O 1
ATOM 698 N N . LEU A 1 84 ? 3.309 -10.652 0.408 1.00 92.38 84 LEU A N 1
ATOM 699 C CA . LEU A 1 84 ? 2.977 -9.738 -0.689 1.00 92.38 84 LEU A CA 1
ATOM 700 C C . LEU A 1 84 ? 4.227 -9.038 -1.237 1.00 92.38 84 LEU A C 1
ATOM 702 O O . LEU A 1 84 ? 4.517 -9.131 -2.428 1.00 92.38 84 LEU A O 1
ATOM 706 N N . ALA A 1 85 ? 5.008 -8.401 -0.360 1.00 89.62 85 ALA A N 1
ATOM 707 C CA . ALA A 1 85 ? 6.254 -7.736 -0.728 1.00 89.62 85 ALA A CA 1
ATOM 708 C C . ALA A 1 85 ? 7.233 -8.700 -1.417 1.00 89.62 85 ALA A C 1
ATOM 710 O O . ALA A 1 85 ? 7.761 -8.399 -2.487 1.00 89.62 85 ALA A O 1
ATOM 711 N N . ARG A 1 86 ? 7.437 -9.900 -0.861 1.00 87.94 86 ARG A N 1
ATOM 712 C CA . ARG A 1 86 ? 8.344 -10.901 -1.448 1.00 87.94 86 ARG A CA 1
ATOM 713 C C . ARG A 1 86 ? 7.877 -11.370 -2.826 1.00 87.94 86 ARG A C 1
ATOM 715 O O . ARG A 1 86 ? 8.703 -11.492 -3.728 1.00 87.94 86 ARG A O 1
ATOM 722 N N . LYS A 1 87 ? 6.574 -11.606 -3.008 1.00 90.69 87 LYS A N 1
ATOM 723 C CA . LYS A 1 87 ? 5.986 -12.002 -4.298 1.00 90.69 87 LYS A CA 1
ATOM 724 C C . LYS A 1 87 ? 6.141 -10.914 -5.354 1.00 90.69 87 LYS A C 1
ATOM 726 O O . LYS A 1 87 ? 6.603 -11.206 -6.456 1.00 90.69 87 LYS A O 1
ATOM 731 N N . CYS A 1 88 ? 5.804 -9.667 -5.019 1.00 89.12 88 CYS A N 1
ATOM 732 C CA . CYS A 1 88 ? 5.969 -8.534 -5.931 1.00 89.12 88 CYS A CA 1
ATOM 733 C C . CYS A 1 88 ? 7.433 -8.341 -6.326 1.00 89.12 88 CYS A C 1
ATOM 735 O O . CYS A 1 88 ? 7.730 -8.130 -7.501 1.00 89.12 88 CYS A O 1
ATOM 737 N N . PHE A 1 89 ? 8.346 -8.485 -5.366 1.00 84.75 89 PHE A N 1
ATOM 738 C CA . PHE A 1 89 ? 9.770 -8.361 -5.625 1.00 84.75 89 PHE A CA 1
ATOM 739 C C . PHE A 1 89 ? 10.310 -9.476 -6.525 1.00 84.75 89 PHE A C 1
ATOM 741 O O . PHE A 1 89 ? 11.031 -9.199 -7.481 1.00 84.75 89 PHE A O 1
ATOM 748 N N . ALA A 1 90 ? 9.927 -10.730 -6.267 1.00 84.88 90 ALA A N 1
ATOM 749 C CA . ALA A 1 90 ? 10.318 -11.859 -7.107 1.00 84.88 90 ALA A CA 1
ATOM 750 C C . ALA A 1 90 ? 9.866 -11.655 -8.563 1.00 84.88 90 ALA A C 1
ATOM 752 O O . ALA A 1 90 ? 10.674 -11.799 -9.479 1.00 84.88 90 ALA A O 1
ATOM 753 N N . ALA A 1 91 ? 8.615 -11.227 -8.767 1.00 83.38 91 ALA A N 1
ATOM 754 C CA . ALA A 1 91 ? 8.084 -10.927 -10.093 1.00 83.38 91 ALA A CA 1
ATOM 755 C C . ALA A 1 91 ? 8.822 -9.759 -10.773 1.00 83.38 91 ALA A C 1
ATOM 757 O O . ALA A 1 91 ? 9.132 -9.826 -11.962 1.00 83.38 91 ALA A O 1
ATOM 758 N N . ALA A 1 92 ? 9.141 -8.694 -10.030 1.00 76.88 92 ALA A N 1
ATOM 759 C CA . ALA A 1 92 ? 9.915 -7.572 -10.558 1.00 76.88 92 ALA A CA 1
ATOM 760 C C . ALA A 1 92 ? 11.325 -8.008 -10.995 1.00 76.88 92 ALA A C 1
ATOM 762 O O . ALA A 1 92 ? 11.792 -7.600 -12.059 1.00 76.88 92 ALA A O 1
ATOM 763 N N . ARG A 1 93 ? 11.976 -8.887 -10.222 1.00 72.81 93 ARG A N 1
ATOM 764 C CA . ARG A 1 93 ? 13.304 -9.427 -10.540 1.00 72.81 93 ARG A CA 1
ATOM 765 C C . ARG A 1 93 ? 13.301 -10.274 -11.814 1.00 72.81 93 ARG A C 1
ATOM 767 O O . ARG A 1 93 ? 14.166 -10.086 -12.663 1.00 72.81 93 ARG A O 1
ATOM 774 N N . GLU A 1 94 ? 12.310 -11.148 -11.987 1.00 69.62 94 GLU A N 1
ATOM 775 C CA . GLU A 1 94 ? 12.178 -11.981 -13.195 1.00 69.62 94 GLU A CA 1
ATOM 776 C C . GLU A 1 94 ? 12.007 -11.142 -14.470 1.00 69.62 94 GLU A C 1
ATOM 778 O O . GLU A 1 94 ? 12.604 -11.444 -15.505 1.00 69.62 94 GLU A O 1
ATOM 783 N N . HIS A 1 95 ? 11.243 -10.048 -14.394 1.00 61.91 95 HIS A N 1
ATOM 784 C CA . HIS A 1 95 ? 11.109 -9.111 -15.510 1.00 61.91 95 HIS A CA 1
ATOM 785 C C . HIS A 1 95 ? 12.430 -8.405 -15.858 1.00 61.91 95 HIS A C 1
ATOM 787 O O . HIS A 1 95 ? 12.688 -8.160 -17.036 1.00 61.91 95 HIS A O 1
ATOM 793 N N . MET A 1 96 ? 13.277 -8.118 -14.865 1.00 55.62 96 MET A N 1
ATOM 794 C CA . MET A 1 96 ? 14.579 -7.470 -15.060 1.00 55.62 96 MET A CA 1
ATOM 795 C C . MET A 1 96 ? 15.642 -8.406 -15.644 1.00 55.62 96 MET A C 1
ATOM 797 O O . MET A 1 96 ? 16.445 -7.975 -16.471 1.00 55.62 96 MET A O 1
ATOM 801 N N . ASP A 1 97 ? 15.639 -9.685 -15.260 1.00 55.69 97 ASP A N 1
ATOM 802 C CA . ASP A 1 97 ? 16.577 -10.683 -15.792 1.00 55.69 97 ASP A CA 1
ATOM 803 C C . ASP A 1 97 ? 16.361 -10.929 -17.299 1.00 55.69 97 ASP A C 1
ATOM 805 O O . ASP A 1 97 ? 17.307 -11.235 -18.030 1.00 55.69 97 ASP A O 1
ATOM 809 N N . ALA A 1 98 ? 15.133 -10.724 -17.790 1.00 57.91 98 ALA A N 1
ATOM 810 C CA . ALA A 1 98 ? 14.796 -10.789 -19.212 1.00 57.91 98 ALA A CA 1
ATOM 811 C C . ALA A 1 98 ? 15.234 -9.538 -20.004 1.00 57.91 98 ALA A C 1
ATOM 813 O O . ALA A 1 98 ? 15.498 -9.623 -21.206 1.00 57.91 98 ALA A O 1
ATOM 814 N N . SER A 1 99 ? 15.343 -8.378 -19.350 1.00 48.84 99 SER A N 1
ATOM 815 C CA . SER A 1 99 ? 15.718 -7.100 -19.959 1.00 48.84 99 SER A CA 1
ATOM 816 C C . SER A 1 99 ? 17.131 -6.685 -19.539 1.00 48.84 99 SER A C 1
ATOM 818 O O . SER A 1 99 ? 17.296 -5.781 -18.737 1.00 48.84 99 SER A O 1
ATOM 820 N N . SER A 1 100 ? 18.162 -7.333 -20.091 1.00 44.62 100 SER A N 1
ATOM 821 C CA . SER A 1 100 ? 19.583 -6.941 -19.977 1.00 44.62 100 SER A CA 1
ATOM 822 C C . SER A 1 100 ? 20.075 -6.578 -18.559 1.00 44.62 100 SER A C 1
ATOM 824 O O . SER A 1 100 ? 19.961 -5.443 -18.107 1.00 44.62 100 SER A O 1
ATOM 826 N N . ALA A 1 101 ? 20.791 -7.513 -17.926 1.00 48.72 101 ALA A N 1
ATOM 827 C CA . ALA A 1 101 ? 21.408 -7.477 -16.586 1.00 48.72 101 ALA A CA 1
ATOM 828 C C . ALA A 1 101 ? 22.291 -6.258 -16.196 1.00 48.72 101 ALA A C 1
ATOM 830 O O . ALA A 1 101 ? 22.922 -6.264 -15.134 1.00 48.72 101 ALA A O 1
ATOM 831 N N . LYS A 1 102 ? 22.395 -5.225 -17.038 1.00 43.09 102 LYS A N 1
ATOM 832 C CA . LYS A 1 102 ? 23.235 -4.042 -16.825 1.00 43.09 102 LYS A CA 1
ATOM 833 C C . LYS A 1 102 ? 22.509 -2.893 -16.123 1.00 43.09 102 LYS A C 1
ATOM 835 O O . LYS A 1 102 ? 23.173 -2.059 -15.517 1.00 43.09 102 LYS A O 1
ATOM 840 N N . GLU A 1 103 ? 21.181 -2.890 -16.120 1.00 44.38 103 GLU A N 1
ATOM 841 C CA . GLU A 1 103 ? 20.373 -1.889 -15.419 1.00 44.38 103 GLU A CA 1
ATOM 842 C C . GLU A 1 103 ? 19.686 -2.521 -14.207 1.00 44.38 103 GLU A C 1
ATOM 844 O O . GLU A 1 103 ? 18.465 -2.586 -14.096 1.00 44.38 103 GLU A O 1
ATOM 849 N N . ARG A 1 104 ? 20.491 -2.979 -13.238 1.00 52.16 104 ARG A N 1
ATOM 850 C CA . ARG A 1 104 ? 20.001 -3.046 -11.857 1.00 52.16 104 ARG A CA 1
ATOM 851 C C . ARG A 1 104 ? 19.737 -1.610 -11.423 1.00 52.16 104 ARG A C 1
ATOM 853 O O . ARG A 1 104 ? 20.648 -0.930 -10.955 1.00 52.16 104 ARG A O 1
ATOM 860 N N . SER A 1 105 ? 18.518 -1.130 -11.662 1.00 57.41 105 SER A N 1
ATOM 861 C CA . SER A 1 105 ? 18.073 0.164 -11.159 1.00 57.41 105 SER A CA 1
ATOM 862 C C . SER A 1 105 ? 18.393 0.227 -9.663 1.00 57.41 105 SER A C 1
ATOM 864 O O . SER A 1 105 ? 18.205 -0.759 -8.947 1.00 57.41 105 SER A O 1
ATOM 866 N N . GLN A 1 106 ? 18.921 1.357 -9.184 1.00 56.78 106 GLN A N 1
ATOM 867 C CA . GLN A 1 106 ? 19.297 1.546 -7.772 1.00 56.78 106 GLN A CA 1
ATOM 868 C C . GLN A 1 106 ? 18.146 1.176 -6.818 1.00 56.78 106 GLN A C 1
ATOM 870 O O . GLN A 1 106 ? 18.373 0.675 -5.720 1.00 56.78 106 GLN A O 1
ATOM 875 N N . THR A 1 107 ? 16.912 1.344 -7.293 1.00 56.94 107 THR A N 1
ATOM 876 C CA . THR A 1 107 ? 15.653 0.909 -6.687 1.00 56.94 107 THR A CA 1
ATOM 877 C C . THR A 1 107 ? 15.649 -0.581 -6.315 1.00 56.94 107 THR A C 1
ATOM 879 O O . THR A 1 107 ? 15.316 -0.921 -5.185 1.00 56.94 107 THR A O 1
ATOM 882 N N . THR A 1 108 ? 16.072 -1.476 -7.211 1.00 60.91 108 THR A N 1
ATOM 883 C CA . THR A 1 108 ? 16.064 -2.934 -6.985 1.00 60.91 108 THR A CA 1
ATOM 884 C C . THR A 1 108 ? 17.104 -3.349 -5.953 1.00 60.91 108 THR A C 1
ATOM 886 O O . THR A 1 108 ? 16.812 -4.175 -5.101 1.00 60.91 108 THR A O 1
ATOM 889 N N . LEU A 1 109 ? 18.287 -2.727 -5.980 1.00 63.00 109 LEU A N 1
ATOM 890 C CA . LEU A 1 109 ? 19.334 -2.929 -4.970 1.00 63.00 109 LEU A CA 1
ATOM 891 C C . LEU A 1 109 ? 18.870 -2.497 -3.574 1.00 63.00 109 LEU A C 1
ATOM 893 O O . LEU A 1 109 ? 19.179 -3.165 -2.589 1.00 63.00 109 LEU A O 1
ATOM 897 N N . LEU A 1 110 ? 18.120 -1.394 -3.484 1.00 63.81 110 LEU A N 1
ATOM 898 C CA . LEU A 1 110 ? 17.565 -0.935 -2.215 1.00 63.81 110 LEU A CA 1
ATOM 899 C C . LEU A 1 110 ? 16.478 -1.888 -1.701 1.00 63.81 110 LEU A C 1
ATOM 901 O O . LEU A 1 110 ? 16.451 -2.197 -0.514 1.00 63.81 110 LEU A O 1
ATOM 905 N N . ILE A 1 111 ? 15.611 -2.390 -2.586 1.00 64.69 111 ILE A N 1
ATOM 906 C CA . ILE A 1 111 ? 14.567 -3.352 -2.211 1.00 64.69 111 ILE A CA 1
ATOM 907 C C . ILE A 1 111 ? 15.180 -4.712 -1.830 1.00 64.69 111 ILE A C 1
ATOM 909 O O . ILE A 1 111 ? 14.756 -5.298 -0.838 1.00 64.69 111 ILE A O 1
ATOM 913 N N . ASP A 1 112 ? 16.220 -5.176 -2.532 1.00 66.06 112 ASP A N 1
ATOM 914 C CA . ASP A 1 112 ? 17.010 -6.357 -2.150 1.00 66.06 112 ASP A CA 1
ATOM 915 C C . ASP A 1 112 ? 17.557 -6.215 -0.721 1.00 66.06 112 ASP A C 1
ATOM 917 O O . ASP A 1 112 ? 17.440 -7.140 0.076 1.00 66.06 112 ASP A O 1
ATOM 921 N N . LEU A 1 113 ? 18.112 -5.048 -0.369 1.00 62.22 113 LEU A N 1
ATOM 922 C CA . LEU A 1 113 ? 18.596 -4.763 0.988 1.00 62.22 113 LEU A CA 1
ATOM 923 C C . LEU A 1 113 ? 17.463 -4.741 2.024 1.00 62.22 113 LEU A C 1
ATOM 925 O O . LEU A 1 113 ? 17.647 -5.254 3.125 1.00 62.22 113 LEU A O 1
ATOM 929 N N . LEU A 1 114 ? 16.297 -4.186 1.679 1.00 63.94 114 LEU A N 1
ATOM 930 C CA . LEU A 1 114 ? 15.127 -4.128 2.566 1.00 63.94 114 LEU A CA 1
ATOM 931 C C . LEU A 1 114 ? 14.482 -5.504 2.799 1.00 63.94 114 LEU A C 1
ATOM 933 O O . LEU A 1 114 ? 13.898 -5.737 3.856 1.00 63.94 114 LEU A O 1
ATOM 937 N N . LEU A 1 115 ? 14.580 -6.413 1.827 1.00 65.12 115 LEU A N 1
ATOM 938 C CA . LEU A 1 115 ? 14.000 -7.757 1.889 1.00 65.12 115 LEU A CA 1
ATOM 939 C C . LEU A 1 115 ? 14.995 -8.838 2.333 1.00 65.12 115 LEU A C 1
ATOM 941 O O . LEU A 1 115 ? 14.590 -9.989 2.521 1.00 65.12 115 LEU A O 1
ATOM 945 N N . ASN A 1 116 ? 16.274 -8.498 2.518 1.00 57.22 116 ASN A N 1
ATOM 946 C CA . ASN A 1 116 ? 17.298 -9.448 2.937 1.00 57.22 116 ASN A CA 1
ATOM 947 C C . ASN A 1 116 ? 17.120 -9.821 4.424 1.00 57.22 116 ASN A C 1
ATOM 949 O O . ASN A 1 116 ? 17.182 -8.931 5.275 1.00 57.22 116 ASN A O 1
ATOM 953 N N . PRO A 1 117 ? 16.932 -11.109 4.776 1.00 49.72 117 PRO A N 1
ATOM 954 C CA . PRO A 1 117 ? 16.700 -11.540 6.157 1.00 49.72 117 PRO A CA 1
ATOM 955 C C . PRO A 1 117 ? 17.794 -11.118 7.152 1.00 49.72 117 PRO A C 1
ATOM 957 O O . PRO A 1 117 ? 17.477 -10.916 8.320 1.00 49.72 117 PRO A O 1
ATOM 960 N N . ASP A 1 118 ? 19.038 -10.909 6.708 1.00 45.50 118 ASP A N 1
ATOM 961 C CA . ASP A 1 118 ? 20.138 -10.445 7.571 1.00 45.50 118 ASP A CA 1
ATOM 962 C C . ASP A 1 118 ? 20.025 -8.957 7.972 1.00 45.50 118 ASP A C 1
ATOM 964 O O . ASP A 1 118 ? 20.603 -8.538 8.974 1.00 45.50 118 ASP A O 1
ATOM 968 N N . PHE A 1 119 ? 19.264 -8.147 7.224 1.00 43.16 119 PHE A N 1
ATOM 969 C CA . PHE A 1 119 ? 18.972 -6.739 7.551 1.00 43.16 119 PHE A CA 1
ATOM 970 C C . PHE A 1 119 ? 17.707 -6.575 8.411 1.00 43.16 119 PHE A C 1
ATOM 972 O O . PHE A 1 119 ? 17.445 -5.494 8.943 1.00 43.16 119 PHE A O 1
ATOM 979 N N . ILE A 1 120 ? 16.947 -7.660 8.578 1.00 44.34 120 ILE A N 1
ATOM 980 C CA . ILE A 1 120 ? 15.753 -7.771 9.421 1.00 44.34 120 ILE A CA 1
ATOM 981 C C . ILE A 1 120 ? 16.160 -8.414 10.762 1.00 44.34 120 ILE A C 1
ATOM 983 O O . ILE A 1 120 ? 15.502 -9.322 11.264 1.00 44.34 120 ILE A O 1
ATOM 987 N N . ASP A 1 121 ? 17.276 -7.979 11.364 1.00 38.59 121 ASP A N 1
ATOM 988 C CA . ASP A 1 121 ? 17.501 -8.222 12.794 1.00 38.59 121 ASP A CA 1
ATOM 989 C C . ASP A 1 121 ? 16.720 -7.152 13.583 1.00 38.59 121 ASP A C 1
ATOM 991 O O . ASP A 1 121 ? 17.082 -5.965 13.542 1.00 38.59 121 ASP A O 1
ATOM 995 N N . PRO A 1 122 ? 15.675 -7.531 14.346 1.00 43.59 122 PRO A N 1
ATOM 996 C CA . PRO A 1 122 ? 14.869 -6.593 15.128 1.00 43.59 122 PRO A CA 1
ATOM 997 C C . PRO A 1 122 ? 15.671 -5.819 16.189 1.00 43.59 122 PRO A C 1
ATOM 999 O O . PRO A 1 122 ? 15.171 -4.846 16.758 1.00 43.59 122 PRO A O 1
ATOM 1002 N N . ARG A 1 123 ? 16.929 -6.194 16.462 1.00 38.84 123 ARG A N 1
ATOM 1003 C CA . ARG A 1 123 ? 17.812 -5.464 17.384 1.00 38.84 123 ARG A CA 1
ATOM 1004 C C . ARG A 1 123 ? 18.548 -4.277 16.758 1.00 38.84 123 ARG A C 1
ATOM 1006 O O . ARG A 1 123 ? 19.062 -3.461 17.523 1.00 38.84 123 ARG A O 1
ATOM 1013 N N . HIS A 1 124 ? 18.570 -4.130 15.430 1.00 43.06 124 HIS A N 1
ATOM 1014 C CA . HIS A 1 124 ? 19.308 -3.044 14.762 1.00 43.06 124 HIS A CA 1
ATOM 1015 C C . HIS A 1 124 ? 18.435 -1.915 14.180 1.00 43.06 124 HIS A C 1
ATOM 1017 O O . HIS A 1 124 ? 18.934 -0.813 13.984 1.00 43.06 124 HIS A O 1
ATOM 1023 N N . GLN A 1 125 ? 17.126 -2.112 13.977 1.00 46.72 125 GLN A N 1
ATOM 1024 C CA . GLN A 1 125 ? 16.281 -1.134 13.261 1.00 46.72 125 GLN A CA 1
ATOM 1025 C C . GLN A 1 125 ? 15.675 0.002 14.105 1.00 46.72 125 GLN A C 1
ATOM 1027 O O . GLN A 1 125 ? 15.129 0.957 13.553 1.00 46.72 125 GLN A O 1
ATOM 1032 N N . ARG A 1 126 ? 15.776 -0.029 15.441 1.00 39.31 126 ARG A N 1
ATOM 1033 C CA . ARG A 1 126 ? 15.057 0.948 16.287 1.00 39.31 126 ARG A CA 1
ATOM 1034 C C . ARG A 1 126 ? 15.643 2.368 16.288 1.00 39.31 126 ARG A C 1
ATOM 1036 O O . ARG A 1 126 ? 15.007 3.259 16.843 1.00 39.31 126 ARG A O 1
ATOM 1043 N N . LYS A 1 127 ? 16.841 2.594 15.736 1.00 37.16 127 LYS A N 1
ATOM 1044 C CA . LYS A 1 127 ? 17.543 3.886 15.868 1.00 37.16 127 LYS A CA 1
ATOM 1045 C C . LYS A 1 127 ? 17.574 4.738 14.599 1.00 37.16 127 LYS A C 1
ATOM 1047 O O . LYS A 1 127 ? 17.521 5.957 14.722 1.00 37.16 127 LYS A O 1
ATOM 1052 N N . ASP A 1 128 ? 17.529 4.135 13.414 1.00 37.88 128 ASP A N 1
ATOM 1053 C CA . ASP A 1 128 ? 17.795 4.896 12.182 1.00 37.88 128 ASP A CA 1
ATOM 1054 C C . ASP A 1 128 ? 16.521 5.270 11.405 1.00 37.88 128 ASP A C 1
ATOM 1056 O O . ASP A 1 128 ? 16.483 6.309 10.750 1.00 37.88 128 ASP A O 1
ATOM 1060 N N . TYR A 1 129 ? 15.425 4.517 11.565 1.00 35.94 129 TYR A N 1
ATOM 1061 C CA . TYR A 1 129 ? 14.139 4.826 10.914 1.00 35.94 129 TYR A CA 1
ATOM 1062 C C . TYR A 1 129 ? 13.393 6.006 11.575 1.00 35.94 129 TYR A C 1
ATOM 1064 O O . TYR A 1 129 ? 12.610 6.704 10.933 1.00 35.94 129 TYR A O 1
ATOM 1072 N N . VAL A 1 130 ? 13.649 6.273 12.864 1.00 36.19 130 VAL A N 1
ATOM 1073 C CA . VAL A 1 130 ? 13.030 7.386 13.617 1.00 36.19 130 VAL A CA 1
ATOM 1074 C C . VAL A 1 130 ? 13.630 8.741 13.217 1.00 36.19 130 VAL A C 1
ATOM 1076 O O . VAL A 1 130 ? 12.933 9.755 13.225 1.00 36.19 130 VAL A O 1
ATOM 1079 N N . THR A 1 131 ? 14.891 8.768 12.783 1.00 33.41 131 THR A N 1
ATOM 1080 C CA . THR A 1 131 ? 15.578 10.012 12.402 1.00 33.41 131 THR A CA 1
ATOM 1081 C C . THR A 1 131 ? 15.029 10.592 11.092 1.00 33.41 131 THR A C 1
ATOM 1083 O O . THR A 1 131 ? 14.941 11.810 10.953 1.00 33.41 131 THR A O 1
ATOM 1086 N N . ALA A 1 132 ? 14.554 9.748 10.168 1.00 34.12 132 ALA A N 1
ATOM 1087 C CA . ALA A 1 132 ? 13.968 10.193 8.900 1.00 34.12 132 ALA A CA 1
ATOM 1088 C C . ALA A 1 132 ? 12.551 10.788 9.036 1.00 34.12 132 ALA A C 1
ATOM 1090 O O . ALA A 1 132 ? 12.133 11.553 8.174 1.00 34.12 132 ALA A O 1
ATOM 1091 N N . LYS A 1 133 ? 11.822 10.506 10.128 1.00 38.72 133 LYS A N 1
ATOM 1092 C CA . LYS A 1 133 ? 10.493 11.099 10.389 1.00 38.72 133 LYS A CA 1
ATOM 1093 C C . LYS A 1 133 ? 10.540 12.517 10.974 1.00 38.72 133 LYS A C 1
ATOM 1095 O O . LYS A 1 133 ? 9.491 13.125 11.129 1.00 38.72 133 LYS A O 1
ATOM 1100 N N . THR A 1 134 ? 11.721 13.041 11.316 1.00 31.72 134 THR A N 1
ATOM 1101 C CA . THR A 1 134 ? 11.856 14.344 12.008 1.00 31.72 134 THR A CA 1
ATOM 1102 C C . THR A 1 134 ? 12.345 15.475 11.092 1.00 31.72 134 THR A C 1
ATOM 1104 O O . THR A 1 134 ? 12.570 16.587 11.558 1.00 31.72 134 THR A O 1
ATOM 1107 N N . ILE A 1 135 ? 12.519 15.228 9.791 1.00 35.38 135 ILE A N 1
ATOM 1108 C CA . ILE A 1 135 ? 12.942 16.263 8.836 1.00 35.38 135 ILE A CA 1
ATOM 1109 C C . ILE A 1 135 ? 11.932 16.346 7.691 1.00 35.38 135 ILE A C 1
ATOM 1111 O O . ILE A 1 135 ? 12.232 15.985 6.558 1.00 35.38 135 ILE A O 1
ATOM 1115 N N . THR A 1 136 ? 10.716 16.792 7.985 1.00 36.34 136 THR A N 1
ATOM 1116 C CA . THR A 1 136 ? 9.862 17.556 7.060 1.00 36.34 136 THR A CA 1
ATOM 1117 C C . THR A 1 136 ? 8.932 18.417 7.900 1.00 36.34 136 THR A C 1
ATOM 1119 O O . THR A 1 136 ? 8.400 17.882 8.898 1.00 36.34 136 THR A O 1
#

Foldseek 3Di:
DLVVLVVVLVDQADDLVVLVCCCVVVVQLPDDLSSLLSNLSNCLNHVNVVCLVSLLVSCQPPVVSNLVVLLSLLVVPDPVSLVSSVVSLVVVVVVVVVPDPPCPPVSNVSSCCSNPVVNPPVVPPPPPVVVVVPDD

InterPro domains:
  IPR015211 Peptidase M1, leukotriene A4 hydrolase/aminopeptidase C-terminal [PF09127] (2-100)
  IPR015211 Peptidase M1, leukotriene A4 hydrolase/aminopeptidase C-terminal [SM01263] (1-115)
  IPR016024 Armadillo-type fold [SSF48371] (2-100)
  IPR033577 Aminopeptidase O [PTHR46627] (1-102)
  IPR038502 Peptidase M1, LTA-4 hydrolase/aminopeptidase, C-terminal domain superfamily [G3DSA:1.25.40.320] (1-113)

Radius of gyration: 15.5 Å; chains: 1; bounding box: 40×30×37 Å

pLDDT: mean 77.52, std 20.8, range [31.72, 96.81]